Protein AF-A0A813DRD8-F1 (afdb_monomer_lite)

Organism: Polarella glacialis (NCBI:txid89957)

Secondary structure (DSSP, 8-state):
---GGGGSS-----PPPHHHHHHHHHHHHHHTT--EETTEE--SSHHHHHHHHHHHHHHHHHHHHTTPPPPP-GGGGGS-HHHHTT-SSSS----GGG--

Foldseek 3Di:
DDPPVVVPDDDPPPDADPQLVVLVVQLVVLVVQFDDDPNHGDCPDPSSVVSQQSNLVSVLSNCVSVVPDDDFPPVLVVDDPVVVVLPVDRDSPDHSVVVD

Sequence (100 aa):
AGGMLRKLLGKDSDALSSAEEVAVGRLGTAYRRLLMDGGRINTKSEAGFNACALFLEGLDASARALRLDAAPRTYRVAFTINYRALFPDEARNYRVDVLE

Radius of gyration: 19.11 Å; chains: 1; bounding box: 45×29×64 Å

Structure (mmCIF, N/CA/C/O backbone):
data_AF-A0A813DRD8-F1
#
_entry.id   AF-A0A813DRD8-F1
#
loop_
_atom_site.group_PDB
_atom_site.id
_atom_site.type_symbol
_atom_site.label_atom_id
_atom_site.label_alt_id
_atom_site.label_comp_id
_atom_site.label_asym_id
_atom_site.label_entity_id
_atom_site.label_seq_id
_atom_site.pdbx_PDB_ins_code
_atom_site.Cartn_x
_atom_site.Cartn_y
_atom_site.Cartn_z
_atom_site.occupancy
_atom_site.B_iso_or_equiv
_atom_site.auth_seq_id
_atom_site.auth_comp_id
_atom_site.auth_asym_id
_atom_site.auth_atom_id
_atom_site.pdbx_PDB_model_num
ATOM 1 N N . ALA A 1 1 ? -11.868 -5.530 44.508 1.00 38.69 1 ALA A N 1
ATOM 2 C CA . ALA A 1 1 ? -12.921 -6.339 43.862 1.00 38.69 1 ALA A CA 1
ATOM 3 C C . ALA A 1 1 ? -13.591 -5.449 42.821 1.00 38.69 1 ALA A C 1
ATOM 5 O O . ALA A 1 1 ? -14.273 -4.513 43.191 1.00 38.69 1 ALA A O 1
ATOM 6 N N . GLY A 1 2 ? -13.245 -5.493 41.541 1.00 35.84 2 GLY A N 1
ATOM 7 C CA . GLY A 1 2 ? -13.190 -6.669 40.677 1.00 35.84 2 GLY A CA 1
ATOM 8 C C . GLY A 1 2 ? -14.296 -6.468 39.643 1.00 35.84 2 GLY A C 1
ATOM 9 O O . GLY A 1 2 ? -15.391 -6.981 39.824 1.00 35.84 2 GLY A O 1
ATOM 10 N N . GLY A 1 3 ? -14.029 -5.619 38.640 1.00 34.03 3 GLY A N 1
ATOM 11 C CA . GLY A 1 3 ? -14.961 -5.135 37.609 1.00 34.03 3 GLY A CA 1
ATOM 12 C C . GLY A 1 3 ? -15.427 -6.215 36.628 1.00 34.03 3 GLY A C 1
ATOM 13 O O . GLY A 1 3 ? -15.280 -6.076 35.417 1.00 34.03 3 GLY A O 1
ATOM 14 N N . MET A 1 4 ? -16.012 -7.282 37.167 1.00 48.78 4 MET A N 1
ATOM 15 C CA . MET A 1 4 ? -16.561 -8.450 36.476 1.00 48.78 4 MET A CA 1
ATOM 16 C C . MET A 1 4 ? -17.887 -8.164 35.749 1.00 48.78 4 MET A C 1
ATOM 18 O O . MET A 1 4 ? -18.448 -9.058 35.128 1.00 48.78 4 MET A O 1
ATOM 22 N N . LEU A 1 5 ? -18.372 -6.917 35.776 1.00 47.09 5 LEU A N 1
ATOM 23 C CA . LEU A 1 5 ? -19.613 -6.502 35.112 1.00 47.09 5 LEU A CA 1
ATOM 24 C C . LEU A 1 5 ? -19.440 -6.171 33.619 1.00 47.09 5 LEU A C 1
ATOM 26 O O . LEU A 1 5 ? -20.433 -6.094 32.904 1.00 47.09 5 LEU A O 1
ATOM 30 N N . ARG A 1 6 ? -18.205 -6.035 33.107 1.00 51.00 6 ARG A N 1
ATOM 31 C CA . ARG A 1 6 ? -17.968 -5.777 31.668 1.00 51.00 6 ARG A CA 1
ATOM 32 C C . ARG A 1 6 ? -18.152 -7.003 30.763 1.00 51.00 6 ARG A C 1
ATOM 34 O O . ARG A 1 6 ? -18.165 -6.843 29.554 1.00 51.00 6 ARG A O 1
ATOM 41 N N . LYS A 1 7 ? -18.319 -8.211 31.318 1.00 44.91 7 LYS A N 1
ATOM 42 C CA . LYS A 1 7 ? -18.463 -9.458 30.538 1.00 44.91 7 LYS A CA 1
ATOM 43 C C . LYS A 1 7 ? -19.912 -9.878 30.236 1.00 44.91 7 LYS A C 1
ATOM 45 O O . LYS A 1 7 ? -20.100 -10.903 29.595 1.00 44.91 7 LYS A O 1
ATOM 50 N N . LEU A 1 8 ? -20.924 -9.120 30.675 1.00 46.31 8 LEU A N 1
ATOM 51 C CA . LEU A 1 8 ? -22.343 -9.520 30.578 1.00 46.31 8 LEU A CA 1
ATOM 52 C C . LEU A 1 8 ? -23.215 -8.658 29.647 1.00 46.31 8 LEU A C 1
ATOM 54 O O . LEU A 1 8 ? -24.389 -8.962 29.473 1.00 46.31 8 LEU A O 1
ATOM 58 N N . LEU A 1 9 ? -22.667 -7.621 29.013 1.00 53.62 9 LEU A N 1
ATOM 59 C CA . LEU A 1 9 ? -23.401 -6.782 28.060 1.00 53.62 9 LEU A CA 1
ATOM 60 C C . LEU A 1 9 ? -22.711 -6.864 26.702 1.00 53.62 9 LEU A C 1
ATOM 62 O O . LEU A 1 9 ? -21.918 -6.004 26.332 1.00 53.62 9 LEU A O 1
ATOM 66 N N . GLY A 1 10 ? -22.988 -7.964 26.001 1.00 49.38 10 GLY A N 1
ATOM 67 C CA . GLY A 1 10 ? -22.520 -8.219 24.647 1.00 49.38 10 GLY A CA 1
ATOM 68 C C . GLY A 1 10 ? -22.941 -7.104 23.697 1.00 49.38 10 GLY A C 1
ATOM 69 O O . GLY A 1 10 ? -24.097 -7.039 23.286 1.00 49.38 10 GLY A O 1
ATOM 70 N N . LYS A 1 11 ? -21.983 -6.237 23.369 1.00 47.62 11 LYS A N 1
ATOM 71 C CA . LYS A 1 11 ? -21.938 -5.429 22.151 1.00 47.62 11 LYS A CA 1
ATOM 72 C C . LYS A 1 11 ? -20.534 -4.844 22.004 1.00 47.62 11 LYS A C 1
ATOM 74 O O . LYS A 1 11 ? -20.353 -3.631 22.038 1.00 47.62 11 LYS A O 1
ATOM 79 N N . ASP A 1 12 ? -19.539 -5.713 21.850 1.00 51.12 12 ASP A N 1
ATOM 80 C CA . ASP A 1 12 ? -18.350 -5.298 21.111 1.00 51.12 12 ASP A CA 1
ATOM 81 C C . ASP A 1 12 ? -18.849 -5.064 19.685 1.00 51.12 12 ASP A C 1
ATOM 83 O O . ASP A 1 12 ? -19.102 -5.999 18.929 1.00 51.12 12 ASP A O 1
ATOM 87 N N . SER A 1 13 ? -19.173 -3.818 19.352 1.00 52.78 13 SER A N 1
ATOM 88 C CA . SER A 1 13 ? -19.341 -3.467 17.954 1.00 52.78 13 SER A CA 1
ATOM 89 C C . SER A 1 13 ? -17.990 -3.710 17.293 1.00 52.78 13 SER A C 1
ATOM 91 O O . SER A 1 13 ? -17.015 -3.099 17.730 1.00 52.78 13 SER A O 1
ATOM 93 N N . ASP A 1 14 ? -17.952 -4.523 16.237 1.00 63.59 14 ASP A N 1
ATOM 94 C CA . ASP A 1 14 ? -16.876 -4.609 15.228 1.00 63.59 14 ASP A CA 1
ATOM 95 C C . ASP A 1 14 ? -16.649 -3.254 14.504 1.00 63.59 14 ASP A C 1
ATOM 97 O O . ASP A 1 14 ? -16.405 -3.180 13.301 1.00 63.59 14 ASP A O 1
ATOM 101 N N . ALA A 1 15 ? -16.818 -2.139 15.210 1.00 80.38 15 ALA A N 1
ATOM 102 C CA . ALA A 1 15 ? -16.674 -0.799 14.699 1.00 80.38 15 ALA A CA 1
ATOM 103 C C . ALA A 1 15 ? -15.214 -0.380 14.837 1.00 80.38 15 ALA A C 1
ATOM 105 O O . ALA A 1 15 ? -14.600 -0.515 15.897 1.00 80.38 15 ALA A O 1
ATOM 106 N N . LEU A 1 16 ? -14.684 0.154 13.744 1.00 88.12 16 LEU A N 1
ATOM 107 C CA . LEU A 1 16 ? -13.385 0.799 13.717 1.00 88.12 16 LEU A CA 1
ATOM 108 C C . LEU A 1 16 ? -13.375 1.989 14.686 1.00 88.12 16 LEU A C 1
ATOM 110 O O . LEU A 1 16 ? -14.357 2.719 14.825 1.00 88.12 16 LEU A O 1
ATOM 114 N N . SER A 1 17 ? -12.244 2.225 15.340 1.00 92.56 17 SER A N 1
ATOM 115 C CA . SER A 1 17 ? -11.991 3.498 16.010 1.00 92.56 17 SER A CA 1
ATOM 116 C C . SER A 1 17 ? -11.949 4.637 14.988 1.00 92.56 17 SER A C 1
ATOM 118 O O . SER A 1 17 ? -11.630 4.431 13.817 1.00 92.56 17 SER A O 1
ATOM 120 N N . SER A 1 18 ? -12.161 5.880 15.427 1.00 93.19 18 SER A N 1
ATOM 121 C CA . SER A 1 18 ? -12.100 7.043 14.527 1.00 93.19 18 SER A CA 1
ATOM 122 C C . SER A 1 18 ? -10.763 7.163 13.783 1.00 93.19 18 SER A C 1
ATOM 124 O O . SER A 1 18 ? -10.721 7.639 12.652 1.00 93.19 18 SER A O 1
ATOM 126 N N . ALA A 1 19 ? -9.656 6.721 14.392 1.00 93.62 19 ALA A N 1
ATOM 127 C CA . ALA A 1 19 ? -8.352 6.711 13.733 1.00 93.62 19 ALA A CA 1
ATOM 128 C C . ALA A 1 19 ? -8.289 5.670 12.602 1.00 93.62 19 ALA A C 1
ATOM 130 O O . ALA A 1 19 ? -7.758 5.957 11.528 1.00 93.62 19 ALA A O 1
ATOM 131 N N . GLU A 1 20 ? -8.854 4.484 12.826 1.00 95.50 20 GLU A N 1
ATOM 132 C CA . GLU A 1 20 ? -8.929 3.415 11.830 1.00 95.50 20 GLU A CA 1
ATOM 133 C C . GLU A 1 20 ? -9.890 3.780 10.690 1.00 95.50 20 GLU A C 1
ATOM 135 O O . GLU A 1 20 ? -9.532 3.615 9.525 1.00 95.50 20 GLU A O 1
ATOM 140 N N . GLU A 1 21 ? -11.053 4.367 10.992 1.00 95.69 21 GLU A N 1
ATOM 141 C CA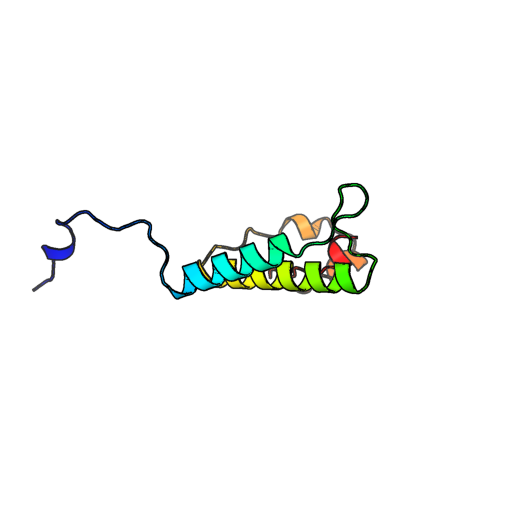 . GLU A 1 21 ? -11.992 4.876 9.982 1.00 95.69 21 GLU A CA 1
ATOM 142 C C . GLU A 1 21 ? -11.337 5.923 9.077 1.00 95.69 21 GLU A C 1
ATOM 144 O O . GLU A 1 21 ? -11.441 5.851 7.851 1.00 95.69 21 GLU A O 1
ATOM 149 N N . VAL A 1 22 ? -10.616 6.883 9.667 1.00 95.88 22 VAL A N 1
ATOM 150 C CA . VAL A 1 22 ? -9.889 7.907 8.907 1.00 95.88 22 VAL A CA 1
ATOM 151 C C . VAL A 1 22 ? -8.803 7.276 8.041 1.00 95.88 22 VAL A C 1
ATOM 153 O O . VAL A 1 22 ? -8.649 7.672 6.883 1.00 95.88 22 VAL A O 1
ATOM 156 N N . ALA A 1 23 ? -8.055 6.302 8.565 1.00 95.62 23 ALA A N 1
ATOM 157 C CA . ALA A 1 23 ? -7.009 5.626 7.806 1.00 95.62 23 ALA A CA 1
ATOM 158 C C . ALA A 1 23 ? -7.592 4.883 6.591 1.00 95.62 23 ALA A C 1
ATOM 160 O O . ALA A 1 23 ? -7.175 5.134 5.457 1.00 95.62 23 ALA A O 1
ATOM 161 N N . VAL A 1 24 ? -8.637 4.076 6.800 1.00 96.44 24 VAL A N 1
ATOM 162 C CA . VAL A 1 24 ? -9.336 3.342 5.733 1.00 96.44 24 VAL A CA 1
ATOM 163 C C . VAL A 1 24 ? -9.997 4.297 4.732 1.00 96.44 24 VAL A C 1
ATOM 165 O O . VAL A 1 24 ? -9.907 4.089 3.521 1.00 96.44 24 VAL A O 1
ATOM 168 N N . GLY A 1 25 ? -10.607 5.390 5.196 1.00 97.25 25 GLY A N 1
ATOM 169 C CA . GLY A 1 25 ? -11.209 6.406 4.329 1.00 97.25 25 GLY A CA 1
ATOM 170 C C . GLY A 1 25 ? -10.184 7.124 3.443 1.00 97.25 25 GLY A C 1
ATOM 171 O O . GLY A 1 25 ? -10.434 7.364 2.253 1.00 97.25 25 GLY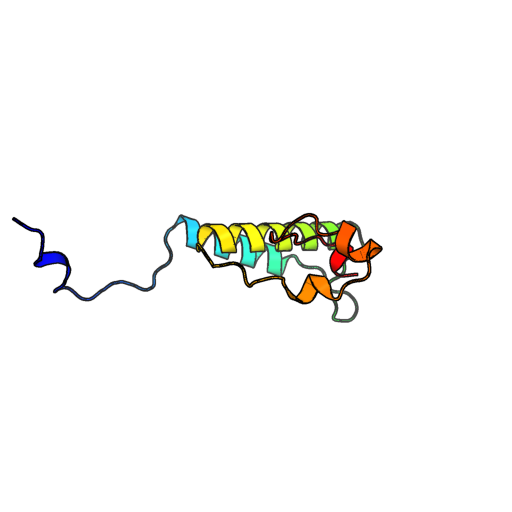 A O 1
ATOM 172 N N . ARG A 1 26 ? -8.997 7.425 3.989 1.00 97.00 26 ARG A N 1
ATOM 173 C CA . ARG A 1 26 ? -7.866 7.975 3.224 1.00 97.00 26 ARG A CA 1
ATOM 174 C C . ARG A 1 26 ? -7.359 6.973 2.193 1.00 97.00 26 ARG A C 1
ATOM 176 O O . ARG A 1 26 ? -7.201 7.355 1.034 1.00 97.00 26 ARG A O 1
ATOM 183 N N . LEU A 1 27 ? -7.196 5.705 2.573 1.00 98.00 27 LEU A N 1
ATOM 184 C CA . LEU A 1 27 ? -6.811 4.632 1.655 1.00 98.00 27 LEU A CA 1
ATOM 185 C C . LEU A 1 27 ? -7.811 4.485 0.502 1.00 98.00 27 LEU A C 1
ATOM 187 O O . LEU A 1 27 ? -7.412 4.473 -0.660 1.00 98.00 27 LEU A O 1
ATOM 191 N N . GLY A 1 28 ? -9.114 4.463 0.793 1.00 98.25 28 GLY A N 1
ATOM 192 C CA . GLY A 1 28 ? -10.157 4.405 -0.235 1.00 98.25 28 GLY A CA 1
ATOM 193 C C . GLY A 1 28 ? -10.153 5.624 -1.166 1.00 98.25 28 GLY A C 1
ATOM 194 O O . GLY A 1 28 ? -10.423 5.505 -2.360 1.00 98.25 28 GLY A O 1
ATOM 195 N N . THR A 1 29 ? -9.805 6.804 -0.647 1.00 98.00 29 THR A N 1
ATOM 196 C CA . THR A 1 29 ? -9.638 8.014 -1.466 1.00 98.00 29 THR A CA 1
ATOM 197 C C . THR A 1 29 ? -8.408 7.930 -2.364 1.00 98.00 29 THR A C 1
ATOM 199 O O . THR A 1 29 ? -8.498 8.303 -3.531 1.00 98.00 29 THR A O 1
ATOM 202 N N . ALA A 1 30 ? -7.285 7.417 -1.857 1.00 97.69 30 ALA A N 1
ATOM 203 C CA . ALA A 1 30 ? -6.081 7.193 -2.652 1.00 97.69 30 ALA A CA 1
ATOM 204 C C . ALA A 1 30 ? -6.314 6.138 -3.745 1.00 97.69 30 ALA A C 1
ATOM 206 O O . ALA A 1 30 ? -5.942 6.361 -4.892 1.00 97.69 30 ALA A O 1
ATOM 207 N N . TYR A 1 31 ? -7.031 5.053 -3.430 1.00 97.69 31 TYR A N 1
ATOM 208 C CA . TYR A 1 31 ? -7.405 4.016 -4.395 1.00 97.69 31 TYR A CA 1
ATOM 209 C C . TYR A 1 31 ? -8.178 4.585 -5.591 1.00 97.69 31 TYR A C 1
ATOM 211 O O . TYR A 1 31 ? -7.846 4.308 -6.738 1.00 97.69 31 TYR A O 1
ATOM 219 N N . ARG A 1 32 ? -9.170 5.451 -5.342 1.00 97.38 32 ARG A N 1
ATOM 220 C CA . ARG A 1 32 ? -9.947 6.103 -6.414 1.00 97.38 32 ARG A CA 1
ATOM 221 C C . ARG A 1 32 ? -9.128 7.059 -7.287 1.00 97.38 32 ARG A C 1
ATOM 223 O O . ARG A 1 32 ? -9.605 7.450 -8.346 1.00 97.38 32 ARG A O 1
ATOM 230 N N . ARG A 1 33 ? -7.941 7.474 -6.836 1.00 96.94 33 ARG A N 1
ATOM 231 C CA . ARG A 1 33 ? -7.025 8.347 -7.586 1.00 96.94 33 ARG A CA 1
ATOM 232 C C . ARG A 1 33 ? -6.006 7.566 -8.411 1.00 96.94 33 ARG A C 1
ATOM 234 O O . ARG A 1 33 ? -5.262 8.196 -9.158 1.00 96.94 33 ARG A O 1
ATOM 241 N N . LEU A 1 34 ? -5.953 6.238 -8.281 1.00 97.06 34 LEU A N 1
ATOM 242 C CA . LEU A 1 34 ? -5.088 5.414 -9.116 1.00 97.06 34 LEU A CA 1
ATOM 243 C C . LEU A 1 34 ? -5.443 5.625 -10.587 1.00 97.06 34 LEU A C 1
ATOM 245 O O . LEU A 1 34 ? -6.606 5.550 -10.985 1.00 97.06 34 LEU A O 1
ATOM 249 N N . LEU A 1 35 ? -4.418 5.894 -11.388 1.00 96.31 35 LEU A N 1
ATOM 250 C CA . LEU A 1 35 ? -4.562 6.022 -12.827 1.00 96.31 35 LEU A CA 1
ATOM 251 C C . LEU A 1 35 ? -4.406 4.648 -13.458 1.00 96.31 35 LEU A C 1
ATOM 253 O O . LEU A 1 35 ? -3.506 3.892 -13.097 1.00 96.31 35 LEU A O 1
ATOM 257 N N . MET A 1 36 ? -5.278 4.342 -14.410 1.00 95.44 36 MET A N 1
ATOM 258 C CA . MET A 1 36 ? -5.250 3.086 -15.145 1.00 95.44 36 MET A CA 1
ATOM 259 C C . MET A 1 36 ? -4.766 3.340 -16.571 1.00 95.44 36 MET A C 1
ATOM 261 O O . MET A 1 36 ? -5.176 4.313 -17.200 1.00 95.44 36 MET A O 1
ATOM 265 N N . ASP A 1 37 ? -3.927 2.449 -17.084 1.00 93.19 37 ASP A N 1
ATOM 266 C CA . ASP A 1 37 ? -3.493 2.404 -18.477 1.00 93.19 37 ASP A CA 1
ATOM 267 C C . ASP A 1 37 ? -3.534 0.948 -18.962 1.00 93.19 37 ASP A C 1
ATOM 269 O O . ASP A 1 37 ? -2.943 0.055 -18.352 1.00 93.19 37 ASP A O 1
ATOM 273 N N . GLY A 1 38 ? -4.319 0.676 -20.007 1.00 89.12 38 GLY A N 1
ATOM 274 C CA . GLY A 1 38 ? -4.474 -0.677 -20.558 1.00 89.12 38 GLY A CA 1
ATOM 275 C C . GLY A 1 38 ? -4.917 -1.744 -19.542 1.00 89.12 38 GLY A C 1
ATOM 276 O O . GLY A 1 38 ? -4.484 -2.892 -19.626 1.00 89.12 38 GLY A O 1
ATOM 277 N N . GLY A 1 39 ? -5.733 -1.373 -18.548 1.00 91.12 39 GLY A N 1
ATOM 278 C CA . GLY A 1 39 ? -6.192 -2.280 -17.486 1.00 91.12 39 GLY A CA 1
ATOM 279 C C . GLY A 1 39 ? -5.165 -2.555 -16.379 1.00 91.12 39 GLY A C 1
ATOM 280 O O . GLY A 1 39 ? -5.440 -3.350 -15.482 1.00 91.12 39 GLY A O 1
ATOM 281 N N . ARG A 1 40 ? -4.005 -1.893 -16.404 1.00 91.62 40 ARG A N 1
ATOM 282 C CA . ARG A 1 40 ? -2.999 -1.916 -15.333 1.00 91.62 40 ARG A CA 1
ATOM 283 C C . ARG A 1 40 ? -2.933 -0.566 -14.634 1.00 91.62 40 ARG A C 1
ATOM 285 O O . ARG A 1 40 ? -3.329 0.444 -15.207 1.00 91.62 40 ARG A O 1
ATOM 292 N N . ILE A 1 41 ? -2.421 -0.543 -13.406 1.00 93.94 41 ILE A N 1
ATOM 293 C CA . ILE A 1 41 ? -2.089 0.720 -12.740 1.00 93.94 41 ILE A CA 1
ATOM 294 C C . ILE A 1 41 ? -0.958 1.374 -13.536 1.00 93.94 41 ILE A C 1
ATOM 296 O O . ILE A 1 41 ? 0.064 0.749 -13.813 1.00 93.94 41 ILE A O 1
ATOM 300 N N . ASN A 1 42 ? -1.153 2.627 -13.920 1.00 94.38 42 ASN A N 1
ATOM 301 C CA . ASN A 1 42 ? -0.139 3.430 -14.574 1.00 94.38 42 ASN A CA 1
ATOM 302 C C . ASN A 1 42 ? 0.905 3.849 -13.533 1.00 94.38 42 ASN A C 1
ATOM 304 O O . ASN A 1 42 ? 0.624 4.694 -12.688 1.00 94.38 42 ASN A O 1
ATOM 308 N N . THR A 1 43 ? 2.103 3.277 -13.610 1.00 94.62 43 THR A N 1
ATOM 309 C CA . THR A 1 43 ? 3.270 3.681 -12.806 1.00 94.62 43 THR A CA 1
ATOM 310 C C . THR A 1 43 ? 4.312 4.449 -13.621 1.00 94.62 43 THR A C 1
ATOM 312 O O . THR A 1 43 ? 5.222 5.029 -13.047 1.00 94.62 43 THR A O 1
ATOM 315 N N . LYS A 1 44 ? 4.163 4.493 -14.954 1.00 92.75 44 LYS A N 1
ATOM 316 C CA . LYS A 1 44 ? 5.155 5.055 -15.888 1.00 92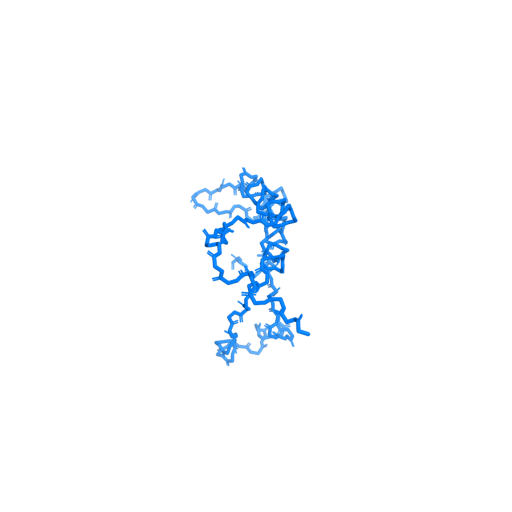.75 44 LYS A CA 1
ATOM 317 C C . LYS A 1 44 ? 5.051 6.566 -16.064 1.00 92.75 44 LYS A C 1
ATOM 319 O O . LYS A 1 44 ? 6.036 7.223 -16.382 1.00 92.75 44 LYS A O 1
ATOM 324 N N . SER A 1 45 ? 3.847 7.118 -15.930 1.00 94.88 45 SER A N 1
ATOM 325 C CA . SER A 1 45 ? 3.660 8.570 -15.903 1.00 94.88 45 SER A CA 1
ATOM 326 C C . SER A 1 45 ? 3.948 9.102 -14.505 1.00 94.88 45 SER A C 1
ATOM 328 O O . SER A 1 45 ? 3.602 8.453 -13.523 1.00 94.88 45 SER A O 1
ATOM 330 N N . GLU A 1 46 ? 4.494 10.312 -14.400 1.00 96.12 46 GLU A N 1
ATOM 331 C CA . GLU A 1 46 ? 4.752 10.959 -13.107 1.00 96.12 46 GLU A CA 1
ATOM 332 C C . GLU A 1 46 ? 3.485 11.037 -12.235 1.00 96.12 46 GLU A C 1
ATOM 334 O O . GLU A 1 46 ? 3.502 10.706 -11.050 1.00 96.12 46 GLU A O 1
ATOM 339 N N . ALA A 1 47 ? 2.348 11.405 -12.832 1.00 96.56 47 ALA A N 1
ATOM 340 C CA . ALA A 1 47 ? 1.070 11.459 -12.126 1.00 96.56 47 ALA A CA 1
ATOM 341 C C . ALA A 1 47 ? 0.619 10.076 -11.624 1.00 96.56 47 ALA A C 1
ATOM 343 O O . ALA A 1 47 ? 0.133 9.952 -10.499 1.00 96.56 47 ALA A O 1
ATOM 344 N N . GLY A 1 48 ? 0.794 9.037 -12.445 1.00 95.75 48 GLY A N 1
ATOM 345 C CA . GLY A 1 48 ? 0.453 7.662 -12.094 1.00 95.75 48 GLY A CA 1
ATOM 346 C C . GLY A 1 48 ? 1.357 7.100 -10.998 1.00 95.75 48 GLY A C 1
ATOM 347 O O . GLY A 1 48 ? 0.862 6.552 -10.011 1.00 95.75 48 GLY A O 1
ATOM 348 N N . PHE A 1 49 ? 2.664 7.339 -11.113 1.00 95.69 49 PHE A N 1
ATOM 349 C CA . PHE A 1 49 ? 3.657 7.015 -10.095 1.00 95.69 49 PHE A CA 1
ATOM 350 C C . PHE A 1 49 ? 3.286 7.637 -8.745 1.00 95.69 49 PHE A C 1
ATOM 352 O O . PHE A 1 49 ? 3.152 6.925 -7.751 1.00 95.69 49 PHE A O 1
ATOM 359 N N . ASN A 1 50 ? 3.032 8.949 -8.716 1.00 96.56 50 ASN A N 1
ATOM 360 C CA . ASN A 1 50 ? 2.680 9.672 -7.494 1.00 96.56 50 ASN A CA 1
ATOM 361 C C . ASN A 1 50 ? 1.366 9.167 -6.880 1.00 96.56 50 ASN A C 1
ATOM 363 O O . ASN A 1 50 ? 1.271 8.996 -5.663 1.00 96.56 50 ASN A O 1
ATOM 367 N N . ALA A 1 51 ? 0.354 8.882 -7.705 1.00 97.00 51 ALA A N 1
ATOM 368 C CA . ALA A 1 51 ? -0.905 8.310 -7.233 1.00 97.00 51 ALA A CA 1
ATOM 369 C C . ALA A 1 51 ? -0.715 6.907 -6.632 1.00 97.00 51 ALA A C 1
ATOM 371 O O . ALA A 1 51 ? -1.284 6.602 -5.582 1.00 97.00 51 ALA A O 1
ATOM 372 N N . CYS A 1 52 ? 0.109 6.067 -7.266 1.00 96.88 52 CYS A N 1
ATOM 373 C CA . CYS A 1 52 ? 0.440 4.736 -6.768 1.00 96.88 52 CYS A CA 1
ATOM 374 C C . CYS A 1 52 ? 1.228 4.808 -5.454 1.00 96.88 52 CYS A C 1
ATOM 376 O O . CYS A 1 52 ? 0.869 4.130 -4.492 1.00 96.88 52 CYS A O 1
ATOM 378 N N . ALA A 1 53 ? 2.231 5.684 -5.368 1.00 95.75 53 ALA A N 1
ATOM 379 C CA . ALA A 1 53 ? 3.023 5.892 -4.158 1.00 95.75 53 ALA A CA 1
ATOM 380 C C . ALA A 1 53 ? 2.140 6.291 -2.966 1.00 95.75 53 ALA A C 1
ATOM 382 O O . ALA A 1 53 ? 2.204 5.657 -1.914 1.00 95.75 53 ALA A O 1
ATOM 383 N N . LEU A 1 54 ? 1.244 7.267 -3.157 1.00 96.62 54 LEU A N 1
ATOM 384 C CA . LEU A 1 54 ? 0.292 7.700 -2.128 1.00 96.62 54 LEU A CA 1
ATOM 385 C C . LEU A 1 54 ? -0.649 6.575 -1.678 1.00 96.62 54 LEU A C 1
ATOM 387 O O . LEU A 1 54 ? -0.988 6.472 -0.499 1.00 96.62 54 LEU A O 1
ATOM 391 N N . PHE A 1 55 ? -1.086 5.726 -2.608 1.00 97.62 55 PHE A N 1
ATOM 392 C CA . PHE A 1 55 ? -1.905 4.565 -2.273 1.00 97.62 55 PHE A CA 1
ATOM 393 C C . PHE A 1 55 ? -1.128 3.542 -1.433 1.00 97.62 55 PHE A C 1
ATOM 395 O O . PHE A 1 55 ? -1.640 3.084 -0.412 1.00 97.62 55 PHE A O 1
ATOM 402 N N . LEU A 1 56 ? 0.104 3.210 -1.826 1.00 95.94 56 LEU A N 1
ATOM 403 C CA . LEU A 1 56 ? 0.954 2.256 -1.109 1.00 95.94 56 LEU A CA 1
ATOM 404 C C . LEU A 1 56 ? 1.342 2.752 0.293 1.00 95.94 56 LEU A C 1
ATOM 406 O O . LEU A 1 56 ? 1.335 1.970 1.245 1.00 95.94 56 LEU A O 1
ATOM 410 N N . GLU A 1 57 ? 1.608 4.051 0.441 1.00 94.81 57 GLU A N 1
ATOM 411 C CA . GLU A 1 57 ? 1.822 4.688 1.744 1.00 94.81 57 GLU A CA 1
ATOM 412 C C . GLU A 1 57 ? 0.558 4.603 2.613 1.00 94.81 57 GLU A C 1
ATOM 414 O O . GLU A 1 57 ? 0.611 4.171 3.767 1.00 94.81 57 GLU A O 1
ATOM 419 N N . GLY A 1 58 ? -0.605 4.936 2.040 1.00 96.06 58 GLY A N 1
ATOM 420 C CA . GLY A 1 58 ? -1.896 4.811 2.714 1.00 96.06 58 GLY A CA 1
ATOM 421 C C . GLY A 1 58 ? -2.216 3.375 3.136 1.00 96.06 58 GLY A C 1
ATOM 422 O O . GLY A 1 58 ? -2.840 3.168 4.181 1.00 96.06 58 GLY A O 1
ATOM 423 N N . LEU A 1 59 ? -1.772 2.383 2.360 1.00 95.69 59 LEU A N 1
ATOM 424 C CA . LEU A 1 59 ? -1.957 0.965 2.654 1.00 95.69 59 LEU A CA 1
ATOM 425 C C . LEU A 1 59 ? -1.140 0.545 3.880 1.00 95.69 59 LEU A C 1
ATOM 427 O O . LEU A 1 59 ? -1.698 -0.059 4.797 1.00 95.69 59 LEU A O 1
ATOM 431 N N . ASP A 1 60 ? 0.150 0.897 3.939 1.00 94.00 60 ASP A N 1
ATOM 432 C CA . ASP A 1 60 ? 0.975 0.615 5.121 1.00 94.00 60 ASP A CA 1
ATOM 433 C C . ASP A 1 60 ? 0.455 1.364 6.355 1.00 94.00 60 ASP A C 1
ATOM 435 O O . ASP A 1 60 ? 0.309 0.766 7.422 1.00 94.00 60 ASP A O 1
ATOM 439 N N . ALA A 1 61 ? 0.100 2.645 6.209 1.00 93.62 61 ALA A N 1
ATOM 440 C CA . ALA A 1 61 ? -0.450 3.447 7.298 1.00 93.62 61 ALA A CA 1
ATOM 441 C C . ALA A 1 61 ? -1.751 2.846 7.856 1.00 93.62 61 ALA A C 1
ATOM 443 O O . ALA A 1 61 ? -1.906 2.732 9.073 1.00 93.62 61 ALA A O 1
ATOM 444 N N . SER A 1 62 ? -2.655 2.396 6.980 1.00 96.00 62 SER A N 1
ATOM 445 C CA . SER A 1 62 ? -3.902 1.735 7.387 1.00 96.00 62 SER A CA 1
ATOM 446 C C . SER A 1 62 ? -3.632 0.411 8.088 1.00 96.00 62 SER A C 1
ATOM 448 O O . SER A 1 62 ? -4.211 0.146 9.137 1.00 96.00 62 SER A O 1
ATOM 450 N N . ALA A 1 63 ? -2.701 -0.392 7.572 1.00 94.81 63 ALA A N 1
ATOM 451 C CA . ALA A 1 63 ? -2.329 -1.651 8.200 1.00 94.81 63 ALA A CA 1
ATOM 452 C C . ALA A 1 63 ? -1.699 -1.448 9.591 1.00 94.81 63 ALA A C 1
ATOM 454 O O . ALA A 1 63 ? -1.936 -2.251 10.490 1.00 94.81 63 ALA A O 1
ATOM 455 N N . ARG A 1 64 ? -0.923 -0.372 9.801 1.00 93.25 64 ARG A N 1
ATOM 456 C CA . ARG A 1 64 ? -0.415 0.013 11.133 1.00 93.25 64 ARG A CA 1
ATOM 457 C C . ARG A 1 64 ? -1.538 0.476 12.063 1.00 93.25 64 ARG A C 1
ATOM 459 O O . ARG A 1 64 ? -1.553 0.062 13.218 1.00 93.25 64 ARG A O 1
ATOM 466 N N . ALA A 1 65 ? -2.464 1.304 11.574 1.00 95.06 65 ALA A N 1
ATOM 467 C CA . ALA A 1 65 ? -3.589 1.809 12.365 1.00 95.06 65 ALA A CA 1
ATOM 468 C C . ALA A 1 65 ? -4.486 0.667 12.867 1.00 95.06 65 ALA A C 1
ATOM 470 O O . ALA A 1 65 ? -4.796 0.616 14.052 1.00 95.06 65 ALA A O 1
ATOM 471 N N . LEU A 1 66 ? -4.787 -0.284 11.979 1.00 94.56 66 LEU A N 1
ATOM 472 C CA . LEU A 1 66 ? -5.563 -1.498 12.252 1.00 94.56 66 LEU A CA 1
ATOM 473 C C . LEU A 1 66 ? -4.774 -2.580 13.007 1.00 94.56 66 LEU A C 1
ATOM 475 O O . LEU A 1 66 ? -5.304 -3.653 13.275 1.00 94.56 66 LEU A O 1
ATOM 479 N N . ARG A 1 67 ? -3.490 -2.332 13.308 1.00 93.44 67 ARG A N 1
ATOM 480 C CA . ARG A 1 67 ? -2.581 -3.280 13.976 1.00 93.44 67 ARG A CA 1
ATOM 481 C C . ARG A 1 67 ? -2.550 -4.654 13.301 1.00 93.44 67 ARG A C 1
ATOM 483 O O . ARG A 1 67 ? -2.497 -5.680 13.970 1.00 93.44 67 ARG A O 1
ATOM 490 N N . LEU A 1 68 ? -2.578 -4.665 11.969 1.00 92.19 68 LEU A N 1
ATOM 491 C CA . LEU A 1 68 ? -2.501 -5.896 11.196 1.00 92.19 68 LEU A CA 1
ATOM 492 C C . LEU A 1 68 ? -1.084 -6.452 11.238 1.00 92.19 68 LEU A C 1
ATOM 494 O O . LEU A 1 68 ? -0.120 -5.758 10.878 1.00 92.19 68 LEU A O 1
ATOM 498 N N . ASP A 1 69 ? -0.991 -7.729 11.593 1.00 90.69 69 ASP A N 1
ATOM 499 C CA . ASP A 1 69 ? 0.256 -8.470 11.544 1.00 90.69 69 ASP A CA 1
ATOM 500 C C . ASP A 1 69 ? 0.781 -8.533 10.112 1.00 90.69 69 ASP A C 1
ATOM 502 O O . ASP A 1 69 ? 0.069 -8.817 9.143 1.00 90.69 69 ASP A O 1
ATOM 506 N N . ALA A 1 70 ? 2.069 -8.246 9.967 1.00 89.06 70 ALA A N 1
ATOM 507 C CA . ALA A 1 70 ? 2.726 -8.383 8.687 1.00 89.06 70 ALA A CA 1
ATOM 508 C C . ALA A 1 70 ? 2.991 -9.869 8.418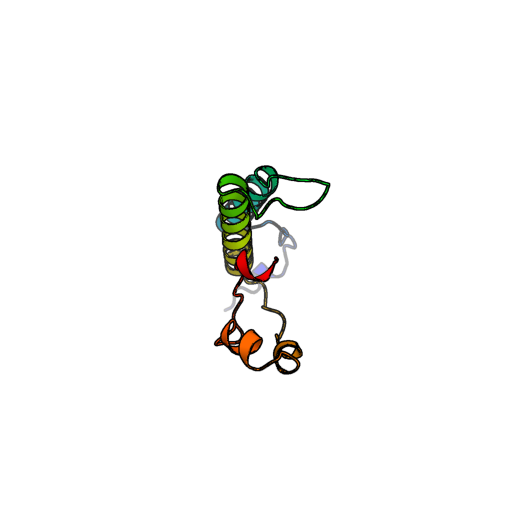 1.00 89.06 70 ALA A C 1
ATOM 510 O O . ALA A 1 70 ? 3.642 -10.542 9.215 1.00 89.06 70 ALA A O 1
ATOM 511 N N . ALA A 1 71 ? 2.544 -10.367 7.262 1.00 89.88 71 ALA A N 1
ATOM 512 C CA . ALA A 1 71 ? 2.895 -11.716 6.834 1.00 89.88 71 ALA A CA 1
ATOM 513 C C . ALA A 1 71 ? 4.432 -11.880 6.760 1.00 89.88 71 ALA A C 1
ATOM 515 O O . ALA A 1 71 ? 5.115 -10.932 6.331 1.00 89.88 71 ALA A O 1
ATOM 516 N N . PRO A 1 72 ? 4.977 -13.054 7.141 1.00 90.50 72 PRO A N 1
ATOM 517 C CA . PRO A 1 72 ? 6.403 -13.350 7.009 1.00 90.50 72 PRO A CA 1
ATOM 518 C C . PRO A 1 72 ? 6.872 -13.207 5.556 1.00 90.50 72 PRO A C 1
ATOM 520 O O . PRO A 1 72 ? 6.175 -13.645 4.639 1.00 90.50 72 PRO A O 1
ATOM 523 N N . ARG A 1 73 ? 8.064 -12.639 5.321 1.00 92.00 73 ARG A N 1
ATOM 524 C CA . ARG A 1 73 ? 8.628 -12.493 3.964 1.00 92.00 73 ARG A CA 1
ATOM 525 C C . ARG A 1 73 ? 9.753 -13.476 3.689 1.00 92.00 73 ARG A C 1
ATOM 527 O O . ARG A 1 73 ? 10.631 -13.213 2.872 1.00 92.00 73 ARG A O 1
ATOM 534 N N . THR A 1 74 ? 9.664 -14.664 4.279 1.00 90.75 74 THR A N 1
ATOM 535 C CA . THR A 1 74 ? 10.624 -15.756 4.074 1.00 90.75 74 THR A CA 1
ATOM 536 C C . THR A 1 74 ? 10.803 -16.119 2.600 1.00 90.75 74 THR A C 1
ATOM 538 O O . THR A 1 74 ? 11.890 -16.519 2.210 1.00 90.75 74 THR A O 1
ATOM 541 N N . TYR A 1 75 ? 9.804 -15.893 1.741 1.00 89.50 75 TYR A N 1
ATOM 542 C CA . TYR A 1 75 ? 9.925 -16.070 0.288 1.00 89.50 75 TYR A CA 1
ATOM 543 C C . TYR A 1 75 ? 11.035 -15.213 -0.356 1.00 89.50 75 TYR A C 1
ATOM 545 O O . TYR A 1 75 ? 11.566 -15.588 -1.401 1.00 89.50 75 TYR A O 1
ATOM 553 N N . ARG A 1 76 ? 11.445 -14.096 0.268 1.00 90.88 76 ARG A N 1
ATOM 554 C CA . ARG A 1 76 ? 12.538 -13.235 -0.220 1.00 90.88 76 ARG A CA 1
ATOM 555 C C . ARG A 1 76 ? 13.890 -13.949 -0.236 1.00 90.88 76 ARG A C 1
ATOM 557 O O . ARG A 1 76 ? 14.775 -13.549 -0.988 1.00 90.88 76 ARG A O 1
ATOM 564 N N . VAL A 1 77 ? 14.057 -15.041 0.516 1.00 89.19 77 VAL A N 1
ATOM 565 C CA . VAL A 1 77 ? 15.282 -15.861 0.469 1.00 89.19 77 VAL A CA 1
ATOM 566 C C . VAL A 1 77 ? 15.485 -16.533 -0.889 1.00 89.19 77 VAL A C 1
ATOM 568 O O . VAL A 1 77 ? 16.598 -16.940 -1.195 1.00 89.19 77 VAL A O 1
ATOM 571 N N . ALA A 1 78 ? 14.446 -16.641 -1.719 1.00 91.62 78 ALA A N 1
ATOM 572 C CA . ALA A 1 78 ? 14.559 -17.170 -3.076 1.00 91.62 78 ALA A CA 1
ATOM 573 C C . ALA A 1 78 ? 15.014 -16.109 -4.096 1.00 91.62 78 ALA A C 1
ATOM 575 O O . ALA A 1 78 ? 15.342 -16.444 -5.231 1.00 91.62 78 ALA A O 1
ATOM 576 N N . PHE A 1 79 ? 15.051 -14.828 -3.716 1.00 90.38 79 PHE A N 1
ATOM 577 C CA . PHE A 1 79 ? 15.449 -13.749 -4.614 1.00 90.38 79 PHE A CA 1
ATOM 578 C C . PHE A 1 79 ? 16.940 -13.810 -4.951 1.00 90.38 79 PHE A C 1
ATOM 580 O O . PHE A 1 79 ? 17.761 -14.262 -4.143 1.00 90.38 79 PHE A O 1
ATOM 587 N N . THR A 1 80 ? 17.296 -13.301 -6.132 1.00 91.19 80 THR A N 1
ATOM 588 C CA . THR A 1 80 ? 18.692 -13.058 -6.513 1.00 91.19 80 THR A CA 1
ATOM 589 C C . THR A 1 80 ? 19.326 -12.029 -5.574 1.00 91.19 80 THR A C 1
ATOM 591 O O . THR A 1 80 ? 18.625 -11.218 -4.966 1.00 91.19 80 THR A O 1
ATOM 594 N N . ILE A 1 81 ? 20.658 -12.036 -5.454 1.00 88.19 81 ILE A N 1
ATOM 595 C CA . ILE A 1 81 ? 21.394 -11.133 -4.547 1.00 88.19 81 ILE A CA 1
ATOM 596 C C . ILE A 1 81 ? 21.013 -9.664 -4.794 1.00 88.19 81 ILE A C 1
ATOM 598 O O . ILE A 1 81 ? 20.689 -8.946 -3.849 1.00 88.19 81 ILE A O 1
ATOM 602 N N . ASN A 1 82 ? 20.956 -9.246 -6.062 1.00 85.56 82 ASN A N 1
ATOM 603 C CA . ASN A 1 82 ? 20.613 -7.872 -6.439 1.00 85.56 82 ASN A CA 1
ATOM 604 C C . ASN A 1 82 ? 19.195 -7.488 -6.002 1.00 85.56 82 ASN A C 1
ATOM 606 O O . ASN A 1 82 ? 18.966 -6.373 -5.546 1.00 85.56 82 ASN A O 1
ATOM 610 N N . TYR A 1 83 ? 18.245 -8.418 -6.099 1.00 84.75 83 TYR A N 1
ATOM 611 C CA . TYR A 1 83 ? 16.862 -8.145 -5.729 1.00 84.75 83 TYR A CA 1
ATOM 612 C C . TYR A 1 83 ? 16.654 -8.198 -4.208 1.00 84.75 83 TYR A C 1
ATOM 614 O O . TYR A 1 83 ? 15.824 -7.466 -3.681 1.00 84.75 83 TYR A O 1
ATOM 622 N N . ARG A 1 84 ? 17.461 -8.969 -3.461 1.00 87.50 84 ARG A N 1
ATOM 623 C CA . ARG A 1 84 ? 17.482 -8.896 -1.986 1.00 87.50 84 ARG A CA 1
ATOM 624 C C . ARG A 1 84 ? 17.974 -7.545 -1.475 1.00 87.50 84 ARG A C 1
ATOM 626 O O . ARG A 1 84 ? 17.446 -7.073 -0.478 1.00 87.50 84 ARG A O 1
ATOM 633 N N . ALA A 1 85 ? 18.919 -6.896 -2.160 1.00 86.69 85 ALA A N 1
ATOM 634 C CA . ALA A 1 85 ? 19.421 -5.575 -1.763 1.00 86.69 85 ALA A CA 1
ATOM 635 C C . ALA A 1 85 ? 18.325 -4.490 -1.742 1.00 86.69 85 ALA A C 1
ATOM 637 O O . ALA A 1 85 ? 18.438 -3.500 -1.025 1.00 86.69 85 ALA A O 1
ATOM 638 N N . LEU A 1 86 ? 17.232 -4.695 -2.484 1.00 85.44 86 LEU A N 1
ATOM 639 C CA . LEU A 1 86 ? 16.058 -3.825 -2.463 1.00 85.44 86 LEU A CA 1
ATOM 640 C C . LEU A 1 86 ? 15.226 -3.954 -1.173 1.00 85.44 86 LEU A C 1
ATOM 642 O O . LEU A 1 86 ? 14.378 -3.097 -0.926 1.00 85.44 86 LEU A O 1
ATOM 646 N N . PHE A 1 87 ? 15.460 -4.989 -0.363 1.00 88.12 87 PHE A N 1
ATOM 647 C CA . PHE A 1 87 ? 14.711 -5.314 0.849 1.00 88.12 87 PHE A CA 1
ATOM 648 C C . PHE A 1 87 ? 15.679 -5.553 2.021 1.00 88.12 87 PHE A C 1
ATOM 650 O O . PHE A 1 87 ? 16.030 -6.700 2.298 1.00 88.12 87 PHE A O 1
ATOM 657 N N . PRO A 1 88 ? 16.120 -4.490 2.717 1.00 82.62 88 PRO A N 1
ATOM 658 C CA . PRO A 1 88 ? 17.134 -4.601 3.769 1.00 82.62 88 PRO A CA 1
ATOM 659 C C . PRO A 1 88 ? 16.639 -5.344 5.020 1.00 82.62 88 PRO A C 1
ATOM 661 O O . PRO A 1 88 ? 17.445 -5.745 5.855 1.00 82.62 88 PRO A O 1
ATOM 664 N N . ASP A 1 89 ? 15.324 -5.517 5.156 1.00 86.94 89 ASP A N 1
ATOM 665 C CA . ASP A 1 89 ? 14.669 -6.102 6.318 1.00 86.94 89 ASP A CA 1
ATOM 666 C C . ASP A 1 89 ? 13.374 -6.861 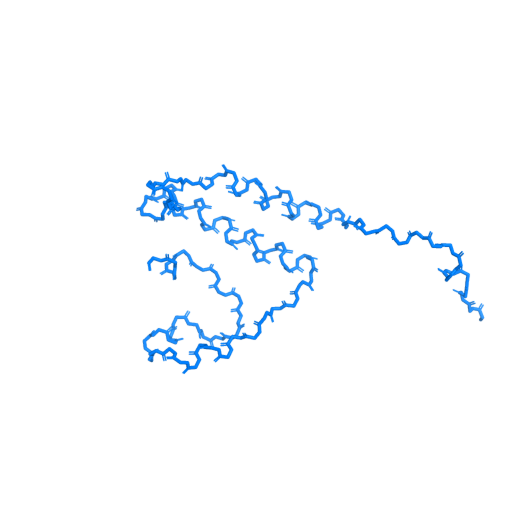5.951 1.00 86.94 89 ASP A C 1
ATOM 668 O O . ASP A 1 89 ? 12.971 -6.986 4.788 1.00 86.94 89 ASP A O 1
ATOM 672 N N . GLU A 1 90 ? 12.691 -7.356 6.984 1.00 86.19 90 GLU A N 1
ATOM 673 C CA . GLU A 1 90 ? 11.387 -8.025 6.904 1.00 86.19 90 GLU A CA 1
ATOM 674 C C . GLU A 1 90 ? 10.200 -7.036 6.910 1.00 86.19 90 GLU A C 1
ATOM 676 O O . GLU A 1 90 ? 9.036 -7.446 7.008 1.00 86.19 90 GLU A O 1
ATOM 681 N N . ALA A 1 91 ? 10.448 -5.727 6.796 1.00 86.56 91 ALA A N 1
ATOM 682 C CA . ALA A 1 91 ? 9.393 -4.724 6.849 1.00 86.56 91 ALA A CA 1
ATOM 683 C C . ALA A 1 91 ? 8.572 -4.653 5.545 1.00 86.56 91 ALA A C 1
ATOM 685 O O . ALA A 1 91 ? 8.944 -5.145 4.462 1.00 86.56 91 ALA A O 1
ATOM 686 N N . ARG A 1 92 ? 7.398 -4.015 5.658 1.00 86.06 92 ARG A N 1
ATOM 687 C CA . ARG A 1 92 ? 6.536 -3.631 4.530 1.00 86.06 92 ARG A CA 1
ATOM 688 C C . ARG A 1 92 ? 7.196 -2.493 3.746 1.00 86.06 92 ARG A C 1
ATOM 690 O O . ARG A 1 92 ? 6.942 -1.326 3.993 1.00 86.06 92 ARG A O 1
ATOM 697 N N . ASN A 1 93 ? 8.031 -2.859 2.781 1.00 84.81 93 ASN A N 1
ATOM 698 C CA . ASN A 1 93 ? 8.663 -1.930 1.844 1.00 84.81 93 ASN A CA 1
ATOM 699 C C . ASN A 1 93 ? 7.819 -1.814 0.562 1.00 84.81 93 ASN A C 1
ATOM 701 O O . ASN A 1 93 ? 8.208 -2.332 -0.486 1.00 84.81 93 ASN A O 1
ATOM 705 N N . TYR A 1 94 ? 6.628 -1.209 0.652 1.00 86.38 94 TYR A N 1
ATOM 706 C CA . TYR A 1 94 ? 5.787 -0.959 -0.524 1.00 86.38 94 TYR A CA 1
ATOM 707 C C . TYR A 1 94 ? 6.334 0.237 -1.310 1.00 86.38 94 TYR A C 1
ATOM 709 O O . TYR A 1 94 ? 6.113 1.386 -0.942 1.00 86.38 94 TYR A O 1
ATOM 717 N N . ARG A 1 95 ? 7.071 -0.042 -2.388 1.00 87.38 95 ARG A N 1
ATOM 718 C CA . ARG A 1 95 ? 7.610 0.970 -3.306 1.00 87.38 95 ARG A CA 1
ATOM 719 C C . ARG A 1 95 ? 7.060 0.733 -4.700 1.00 87.38 95 ARG A C 1
ATOM 721 O O . ARG A 1 95 ? 6.933 -0.420 -5.106 1.00 87.38 95 ARG A O 1
ATOM 728 N N . VAL A 1 96 ? 6.781 1.813 -5.422 1.00 89.25 96 VAL A N 1
ATOM 729 C CA . VAL A 1 96 ? 6.277 1.738 -6.799 1.00 89.25 96 VAL A CA 1
ATOM 730 C C . VAL A 1 96 ? 7.285 1.023 -7.704 1.00 89.25 96 VAL A C 1
ATOM 732 O O . VAL A 1 96 ? 6.890 0.128 -8.437 1.00 89.25 96 VAL A O 1
ATOM 735 N N . ASP A 1 97 ? 8.583 1.292 -7.531 1.00 83.69 97 ASP A N 1
ATOM 736 C CA . ASP A 1 97 ? 9.682 0.695 -8.316 1.00 83.69 97 ASP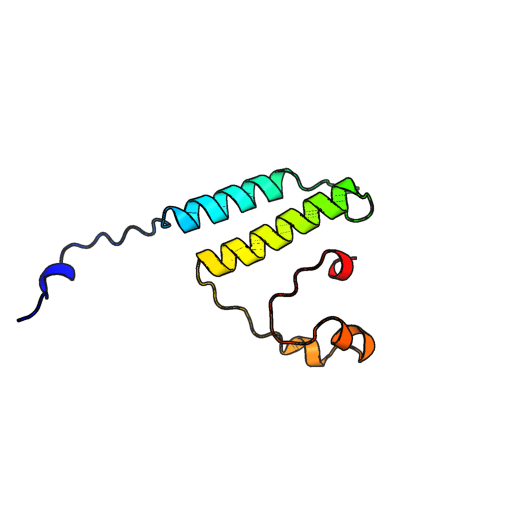 A CA 1
ATOM 737 C C . ASP A 1 97 ? 9.783 -0.839 -8.213 1.00 83.69 97 ASP A C 1
ATOM 739 O O . ASP A 1 97 ? 10.485 -1.483 -8.984 1.00 83.69 97 ASP A O 1
ATOM 743 N N . VAL A 1 98 ? 9.134 -1.447 -7.214 1.00 79.56 98 VAL A N 1
ATOM 744 C CA . VAL A 1 98 ? 9.105 -2.910 -7.037 1.00 79.56 98 VAL A CA 1
ATOM 745 C C . VAL A 1 98 ? 7.978 -3.555 -7.855 1.00 79.56 98 VAL A C 1
ATOM 747 O O . VAL A 1 98 ? 8.003 -4.765 -8.065 1.00 79.56 98 VAL A O 1
ATOM 750 N N . LEU A 1 99 ? 6.985 -2.771 -8.286 1.00 70.31 99 LEU A N 1
ATOM 751 C CA . LEU A 1 99 ? 5.780 -3.235 -8.981 1.00 70.31 99 LEU A CA 1
ATOM 752 C C . LEU A 1 99 ? 5.875 -3.139 -10.515 1.00 70.31 99 LEU A C 1
ATOM 754 O O . LEU A 1 99 ? 4.878 -3.419 -11.183 1.00 70.31 99 LEU A O 1
ATOM 758 N N . GLU A 1 100 ? 7.029 -2.736 -11.054 1.00 61.19 100 GLU A N 1
ATOM 759 C CA . GLU A 1 100 ? 7.293 -2.638 -12.500 1.00 61.19 100 GLU A CA 1
ATOM 760 C C . GLU A 1 100 ? 7.686 -3.967 -13.158 1.00 61.19 100 GLU A C 1
ATOM 762 O O . GLU A 1 100 ? 8.412 -4.774 -12.528 1.00 61.19 100 GLU A O 1
#

pLDDT: mean 85.51, std 16.56, range [34.03, 98.25]